Protein AF-A0AAV5G228-F1 (afdb_monomer_lite)

Radius of gyration: 12.7 Å; chains: 1; bounding box: 32×21×31 Å

InterPro domains:
  IPR000889 Glutathione peroxidase [PS51355] (1-67)
  IPR000889 Glutathione peroxidase [PTHR11592] (2-64)
  IPR036249 Thioredoxin-like superfamily [SSF52833] (2-64)

Organism: NCBI:txid191504

Sequence (67 aa):
MVDVNGKEAAPLYKFLKSKKGGFLGDGIKWNFTKFLVDKDGKVVERYAPTTSPLKIENDIQKLLSTS

Structure (mmCIF, N/CA/C/O backbone):
data_AF-A0AAV5G228-F1
#
_entry.id   AF-A0AAV5G228-F1
#
loop_
_atom_site.group_PDB
_atom_site.id
_atom_site.type_symbol
_atom_site.label_atom_id
_atom_site.label_alt_id
_atom_site.label_comp_id
_atom_site.label_asym_id
_atom_site.label_entity_id
_atom_site.label_seq_id
_atom_site.pdbx_PDB_ins_code
_atom_site.Cartn_x
_atom_site.Cartn_y
_atom_site.Cart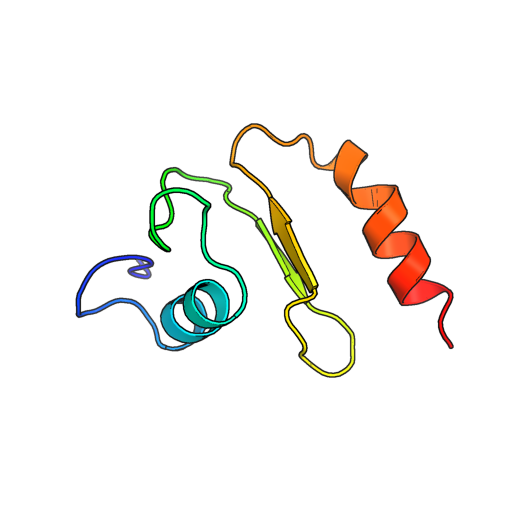n_z
_atom_site.occupancy
_atom_site.B_iso_or_equiv
_atom_site.auth_seq_id
_atom_site.auth_comp_id
_atom_site.auth_asym_id
_atom_site.auth_atom_id
_atom_site.pdbx_PDB_model_num
ATOM 1 N N . MET A 1 1 ? 15.550 -10.630 -4.775 1.00 79.75 1 MET A N 1
ATOM 2 C CA . MET A 1 1 ? 14.690 -9.437 -4.583 1.00 79.75 1 MET A CA 1
ATOM 3 C C . MET A 1 1 ? 13.392 -9.669 -5.341 1.00 79.75 1 MET A C 1
ATOM 5 O O . MET A 1 1 ? 13.404 -10.484 -6.253 1.00 79.75 1 MET A 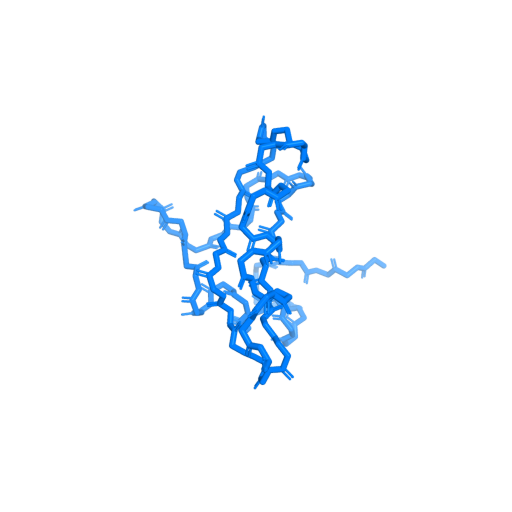O 1
ATOM 9 N N . VAL A 1 2 ? 12.285 -9.041 -4.944 1.00 93.00 2 VAL A N 1
ATOM 10 C CA . VAL A 1 2 ? 10.989 -9.203 -5.625 1.00 93.00 2 VAL A CA 1
ATOM 11 C C . VAL A 1 2 ? 10.730 -7.977 -6.488 1.00 93.00 2 VAL A C 1
ATOM 13 O O . VAL A 1 2 ? 10.714 -6.863 -5.965 1.00 93.00 2 VAL A O 1
ATOM 16 N N . ASP A 1 3 ? 10.489 -8.179 -7.781 1.00 97.19 3 ASP A N 1
ATOM 17 C CA . ASP A 1 3 ? 10.104 -7.093 -8.675 1.00 97.19 3 ASP A CA 1
ATOM 18 C C . ASP A 1 3 ? 8.650 -6.685 -8.432 1.00 97.19 3 ASP A C 1
ATOM 20 O O . ASP A 1 3 ? 7.727 -7.504 -8.437 1.00 97.19 3 ASP A O 1
ATOM 24 N N . VAL A 1 4 ? 8.437 -5.387 -8.217 1.00 97.06 4 VAL A N 1
ATOM 25 C CA . VAL A 1 4 ? 7.109 -4.812 -7.929 1.00 97.06 4 VAL A CA 1
ATOM 26 C C . VAL A 1 4 ? 6.534 -4.035 -9.120 1.00 97.06 4 VAL A C 1
ATOM 28 O O . VAL A 1 4 ? 5.334 -3.755 -9.189 1.00 97.06 4 VAL A O 1
ATOM 31 N N . ASN A 1 5 ? 7.383 -3.709 -10.097 1.00 96.38 5 ASN A N 1
ATOM 32 C CA . ASN A 1 5 ? 7.062 -2.979 -11.322 1.00 96.38 5 ASN A CA 1
ATOM 33 C C . ASN A 1 5 ? 7.610 -3.712 -12.556 1.00 96.38 5 ASN A C 1
ATOM 35 O O . ASN A 1 5 ? 8.406 -4.635 -12.431 1.00 96.38 5 ASN A O 1
ATOM 39 N N . GLY A 1 6 ? 7.178 -3.292 -13.747 1.00 95.56 6 GLY A N 1
ATOM 40 C CA . GLY A 1 6 ? 7.619 -3.886 -15.011 1.00 95.56 6 GLY A CA 1
ATOM 41 C C . GLY A 1 6 ? 6.930 -5.210 -15.358 1.00 95.56 6 GLY A C 1
ATOM 42 O O . GLY A 1 6 ? 6.003 -5.655 -14.675 1.00 95.56 6 GLY A O 1
ATOM 43 N N . LYS A 1 7 ? 7.376 -5.817 -16.464 1.00 95.62 7 LYS A N 1
ATOM 44 C CA . LYS A 1 7 ? 6.801 -7.054 -17.025 1.00 95.62 7 LYS A CA 1
ATOM 45 C C . LYS A 1 7 ? 6.974 -8.251 -16.085 1.00 95.62 7 LYS A C 1
ATOM 47 O O . LYS A 1 7 ? 6.028 -9.017 -15.904 1.00 95.62 7 LYS A O 1
ATOM 52 N N . GLU A 1 8 ? 8.111 -8.310 -15.398 1.00 97.00 8 GLU A N 1
ATOM 53 C CA . GLU A 1 8 ? 8.475 -9.378 -14.458 1.00 97.00 8 GLU A CA 1
ATOM 54 C C . GLU A 1 8 ? 7.937 -9.159 -13.036 1.00 97.00 8 GLU A C 1
ATOM 56 O O . GLU A 1 8 ? 8.243 -9.929 -12.130 1.00 97.00 8 GLU A O 1
ATOM 61 N N . ALA A 1 9 ? 7.095 -8.135 -12.819 1.00 97.69 9 ALA A N 1
ATOM 62 C CA . ALA A 1 9 ? 6.507 -7.896 -11.506 1.00 97.69 9 ALA A CA 1
ATOM 63 C C . ALA A 1 9 ? 5.799 -9.153 -10.979 1.00 97.69 9 ALA A C 1
ATOM 65 O O . ALA A 1 9 ? 5.010 -9.784 -11.699 1.00 97.69 9 ALA A O 1
ATOM 66 N N . ALA A 1 10 ? 6.043 -9.476 -9.709 1.00 98.19 10 ALA A N 1
ATOM 67 C CA . ALA A 1 10 ? 5.468 -10.655 -9.082 1.00 98.19 10 ALA A CA 1
ATOM 68 C C . ALA A 1 10 ? 3.926 -10.627 -9.155 1.00 98.19 10 ALA A C 1
ATOM 70 O O . ALA A 1 10 ? 3.328 -9.546 -9.039 1.00 98.19 10 ALA A O 1
ATOM 71 N N . PRO A 1 11 ? 3.258 -11.790 -9.301 1.00 97.56 11 PRO A N 1
ATOM 72 C CA . PRO A 1 11 ? 1.805 -11.860 -9.479 1.00 97.56 11 PRO A CA 1
ATOM 73 C C . PRO A 1 11 ? 1.010 -11.105 -8.408 1.00 97.56 11 PRO A C 1
ATOM 75 O O . PRO A 1 11 ? 0.047 -10.413 -8.732 1.00 97.56 11 PRO A O 1
ATOM 78 N N . LEU A 1 12 ? 1.468 -11.149 -7.152 1.00 97.38 12 LEU A N 1
ATOM 79 C CA . LEU A 1 12 ? 0.866 -10.401 -6.049 1.00 97.38 12 LEU A CA 1
ATOM 80 C C . LEU A 1 12 ? 0.847 -8.889 -6.320 1.00 97.38 12 LEU A C 1
ATOM 82 O O . LEU A 1 12 ? -0.192 -8.252 -6.188 1.00 97.38 12 LEU A O 1
ATOM 86 N N . TYR A 1 13 ? 1.964 -8.300 -6.748 1.00 97.25 13 TYR A N 1
ATOM 87 C CA . TYR A 1 13 ? 2.030 -6.862 -7.017 1.00 97.25 13 TYR A CA 1
ATOM 88 C C . TYR A 1 13 ? 1.253 -6.463 -8.271 1.00 97.25 13 TYR A C 1
ATOM 90 O O . TYR A 1 13 ? 0.675 -5.376 -8.299 1.00 97.25 13 TYR A O 1
ATOM 98 N N . LYS A 1 14 ? 1.178 -7.331 -9.289 1.00 96.75 14 LYS A N 1
ATOM 99 C CA . LYS A 1 14 ? 0.268 -7.133 -10.433 1.00 96.75 14 LYS A CA 1
ATOM 100 C C . LYS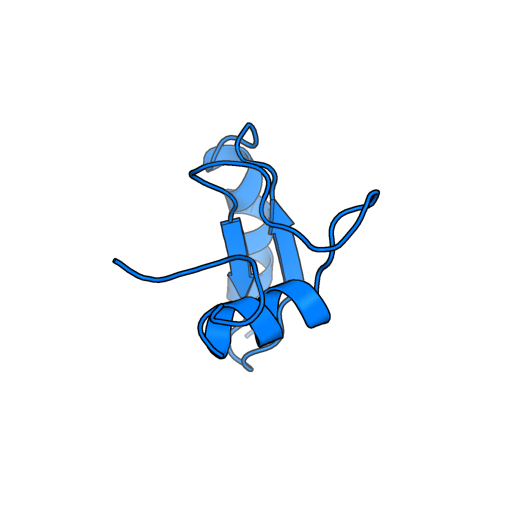 A 1 14 ? -1.187 -7.079 -9.960 1.00 96.75 14 LYS A C 1
ATOM 102 O O . LYS A 1 14 ? -1.901 -6.135 -10.294 1.00 96.75 14 LYS A O 1
ATOM 107 N N . PHE A 1 15 ? -1.595 -8.029 -9.117 1.00 97.38 15 PHE A N 1
ATOM 108 C CA . PHE A 1 15 ? -2.932 -8.058 -8.528 1.00 97.38 15 PHE A CA 1
ATOM 109 C C . PHE A 1 15 ? -3.221 -6.797 -7.700 1.00 97.38 15 PHE A C 1
ATOM 111 O O . PHE A 1 15 ? -4.181 -6.088 -8.002 1.00 97.38 15 PHE A O 1
ATOM 118 N N . LEU A 1 16 ? -2.371 -6.459 -6.727 1.00 97.81 16 LEU A N 1
ATOM 119 C CA . LEU A 1 16 ? -2.562 -5.298 -5.847 1.00 97.81 16 LEU A CA 1
ATOM 120 C C . LEU A 1 16 ? -2.704 -3.985 -6.635 1.00 97.81 16 LEU A C 1
ATOM 122 O O . LEU A 1 16 ? -3.647 -3.224 -6.406 1.00 97.81 16 LEU A O 1
ATOM 126 N N . LYS A 1 17 ? -1.818 -3.748 -7.613 1.00 96.12 17 LYS A N 1
ATOM 127 C CA . LYS A 1 17 ? -1.863 -2.560 -8.480 1.00 96.12 17 LYS A CA 1
ATOM 128 C C . LYS A 1 17 ? -3.115 -2.522 -9.358 1.00 96.12 17 LYS A C 1
ATOM 130 O O . LYS A 1 17 ? -3.700 -1.452 -9.502 1.00 96.12 17 LYS A O 1
ATOM 135 N N . SER A 1 18 ? -3.566 -3.672 -9.872 1.00 95.19 18 SER A N 1
ATOM 136 C CA . SER A 1 18 ? -4.800 -3.762 -10.670 1.00 95.19 18 SER A CA 1
ATOM 137 C C . SER A 1 18 ? -6.064 -3.453 -9.863 1.00 95.19 18 SER A C 1
ATOM 139 O O . SER A 1 18 ? -7.037 -2.946 -10.414 1.00 95.19 18 SER A O 1
ATOM 141 N N . LYS A 1 19 ? -6.064 -3.750 -8.554 1.00 96.50 19 LYS A N 1
ATOM 142 C CA . LYS A 1 19 ? -7.199 -3.466 -7.665 1.00 96.50 19 LYS A CA 1
ATOM 143 C C . LYS A 1 19 ? -7.188 -2.032 -7.145 1.00 96.50 19 LYS A C 1
ATOM 145 O O . LYS A 1 19 ? -8.251 -1.427 -7.031 1.00 96.50 19 LYS A O 1
ATOM 150 N N . LYS A 1 20 ? -6.007 -1.490 -6.833 1.00 94.12 20 LYS A N 1
ATOM 151 C CA . LYS A 1 20 ? -5.820 -0.109 -6.368 1.00 94.12 20 LYS A CA 1
ATOM 152 C C . LYS A 1 20 ? -4.607 0.529 -7.054 1.00 94.12 20 LYS A C 1
ATOM 154 O O . LYS A 1 20 ? -3.465 0.452 -6.589 1.00 94.12 20 LYS A O 1
ATOM 159 N N . GLY A 1 21 ? -4.869 1.175 -8.187 1.00 87.31 21 GLY A N 1
ATOM 160 C CA . GLY A 1 21 ? -3.893 1.991 -8.908 1.00 87.31 21 GLY A CA 1
ATOM 161 C C . GLY A 1 21 ? -3.615 3.325 -8.207 1.00 87.31 21 GLY A C 1
ATOM 162 O O . GLY A 1 21 ? -4.318 3.716 -7.279 1.00 87.31 21 GLY A O 1
ATOM 163 N N . GLY A 1 22 ? -2.570 4.029 -8.641 1.00 79.31 22 GLY A N 1
ATOM 164 C CA . GLY A 1 22 ? -2.395 5.440 -8.311 1.00 79.31 22 GLY A CA 1
ATOM 165 C C . GLY A 1 22 ? -3.161 6.324 -9.298 1.00 79.31 22 GLY A C 1
ATOM 166 O O . GLY A 1 22 ? -3.564 5.880 -10.369 1.00 79.31 22 GLY A O 1
ATOM 167 N N . PHE A 1 23 ? -3.320 7.603 -8.958 1.00 76.12 23 PHE A N 1
ATOM 168 C CA . PHE A 1 23 ? -4.014 8.572 -9.816 1.00 76.12 23 PHE A CA 1
ATOM 169 C C . PHE A 1 23 ? -3.319 8.796 -11.174 1.00 76.12 23 PHE A C 1
ATOM 171 O O . PHE A 1 23 ? -3.967 9.040 -12.182 1.00 76.12 23 PHE A O 1
ATOM 178 N N . LEU A 1 24 ? -1.988 8.674 -11.208 1.00 80.94 24 LEU A N 1
ATOM 179 C CA . LEU A 1 24 ? -1.156 8.824 -12.407 1.00 80.94 24 LEU A CA 1
ATOM 180 C C . LEU A 1 24 ? -0.474 7.490 -12.732 1.00 80.94 24 LEU A C 1
ATOM 182 O O . LEU A 1 24 ? 0.748 7.368 -12.630 1.00 80.94 24 LEU A O 1
ATOM 186 N N . GLY A 1 25 ? -1.285 6.476 -13.031 1.00 85.81 25 GLY A N 1
ATOM 187 C CA . GLY A 1 25 ? -0.836 5.111 -13.306 1.00 85.81 25 GLY A CA 1
ATOM 188 C C . GLY A 1 25 ? -0.718 4.230 -12.060 1.00 85.81 25 GLY A C 1
ATOM 189 O O . GLY A 1 25 ? -0.759 4.684 -10.914 1.00 85.81 25 GLY A O 1
ATOM 190 N N . ASP A 1 26 ? -0.575 2.928 -12.282 1.00 90.44 26 ASP A N 1
ATOM 191 C CA . ASP A 1 26 ? -0.629 1.913 -11.231 1.00 90.44 26 ASP A CA 1
ATOM 192 C C . ASP A 1 26 ? 0.741 1.600 -10.597 1.00 90.44 26 ASP A C 1
ATOM 194 O O . ASP A 1 26 ? 0.794 1.001 -9.522 1.00 90.44 26 ASP A O 1
ATOM 198 N N . GLY A 1 27 ? 1.844 2.061 -11.194 1.00 94.44 27 GLY A N 1
ATOM 199 C CA . GLY A 1 27 ? 3.214 1.801 -10.742 1.00 94.44 27 GLY A CA 1
ATOM 200 C C . GLY A 1 27 ? 3.491 2.185 -9.283 1.00 94.44 27 GLY A C 1
ATOM 201 O O . GLY A 1 27 ? 3.006 3.197 -8.770 1.00 94.44 27 GLY A O 1
ATOM 202 N N . ILE A 1 28 ? 4.282 1.367 -8.586 1.00 95.44 28 ILE A N 1
ATOM 203 C CA . ILE A 1 28 ? 4.754 1.637 -7.219 1.00 95.44 28 ILE A CA 1
ATOM 204 C C . ILE A 1 28 ? 5.922 2.618 -7.303 1.00 95.44 28 ILE A C 1
ATOM 206 O O . ILE A 1 28 ? 6.985 2.272 -7.805 1.00 95.44 28 ILE A O 1
ATOM 210 N N . LYS A 1 29 ? 5.701 3.860 -6.860 1.00 90.88 29 LYS A N 1
ATOM 211 C CA . LYS A 1 29 ? 6.616 4.984 -7.126 1.00 90.88 29 LYS A CA 1
ATOM 212 C C . LYS A 1 29 ? 7.892 4.968 -6.286 1.00 90.88 29 LYS A C 1
ATOM 214 O O . LYS A 1 29 ? 8.910 5.476 -6.734 1.00 90.88 29 LYS A O 1
ATOM 219 N N . TRP A 1 30 ? 7.827 4.438 -5.066 1.00 94.56 30 TRP A N 1
ATOM 220 C CA . TRP A 1 30 ? 8.961 4.398 -4.146 1.00 94.56 30 TRP A CA 1
ATOM 221 C C . TRP A 1 30 ? 8.782 3.307 -3.090 1.00 94.56 30 TRP A C 1
ATOM 223 O O . TRP A 1 30 ? 7.681 2.762 -2.914 1.00 94.56 30 TRP A O 1
ATOM 233 N N . ASN A 1 31 ? 9.864 3.043 -2.360 1.00 95.81 31 ASN A N 1
ATOM 234 C CA . ASN A 1 31 ? 9.879 2.171 -1.192 1.00 95.81 31 ASN A CA 1
ATOM 235 C C . ASN A 1 31 ? 8.822 2.613 -0.167 1.00 95.81 31 ASN A C 1
ATOM 237 O O . ASN A 1 31 ? 8.555 3.804 -0.014 1.00 95.81 31 ASN A O 1
ATOM 241 N N . PHE A 1 32 ? 8.229 1.642 0.532 1.00 95.81 32 PHE A N 1
ATOM 242 C CA . PHE A 1 32 ? 7.154 1.840 1.515 1.00 95.81 32 PHE A CA 1
ATOM 243 C C . PHE A 1 32 ? 5.803 2.308 0.949 1.00 95.81 32 PHE A C 1
ATOM 245 O O . PHE A 1 32 ? 5.029 2.938 1.663 1.00 95.81 32 PHE A O 1
ATOM 252 N N . THR A 1 33 ? 5.454 1.981 -0.298 1.00 96.00 33 THR A N 1
ATOM 253 C CA . THR A 1 33 ? 4.031 1.980 -0.698 1.00 96.00 33 THR A CA 1
ATOM 254 C C . THR A 1 33 ? 3.311 0.858 0.053 1.00 96.00 33 THR A C 1
ATOM 256 O O . THR A 1 33 ? 3.820 -0.261 0.087 1.00 96.00 33 THR A O 1
ATOM 259 N N . LYS A 1 34 ? 2.152 1.137 0.656 1.00 97.31 34 LYS A N 1
ATOM 260 C CA . LYS A 1 34 ? 1.405 0.148 1.453 1.00 97.31 34 LYS A CA 1
ATOM 261 C C . LYS A 1 34 ? 0.058 -0.153 0.807 1.00 97.31 34 LYS A C 1
ATOM 263 O O . LYS A 1 34 ? -0.565 0.750 0.256 1.00 97.31 34 LYS A O 1
ATOM 268 N N . PHE A 1 35 ? -0.392 -1.396 0.910 1.00 97.88 35 PHE A N 1
ATOM 269 C CA . PHE A 1 35 ? -1.735 -1.820 0.521 1.00 97.88 35 PHE A CA 1
ATOM 270 C C . PHE A 1 35 ? -2.423 -2.401 1.750 1.00 97.88 35 PHE A C 1
ATOM 272 O O . PHE A 1 35 ? -1.810 -3.193 2.465 1.00 97.88 35 PHE A O 1
ATOM 279 N N . LEU A 1 36 ? -3.670 -2.008 1.986 1.00 98.19 36 LEU A N 1
ATOM 280 C CA . LEU A 1 36 ? -4.509 -2.608 3.017 1.00 98.19 36 LEU A CA 1
ATOM 281 C C . LEU A 1 36 ? -5.449 -3.609 2.349 1.00 98.19 36 LEU A C 1
ATOM 283 O O . LEU A 1 36 ? -6.118 -3.288 1.363 1.00 98.19 36 LEU A O 1
ATOM 287 N N . VAL A 1 37 ? -5.451 -4.830 2.870 1.00 98.19 37 VAL A N 1
ATOM 288 C CA . VAL A 1 37 ? -6.247 -5.958 2.382 1.00 98.19 37 VAL A CA 1
ATOM 289 C C . VAL A 1 37 ? -7.084 -6.459 3.552 1.00 98.19 37 VAL A C 1
ATOM 291 O O . VAL A 1 37 ? -6.551 -6.608 4.651 1.00 98.19 37 VAL A O 1
ATOM 294 N N . ASP A 1 38 ? -8.382 -6.657 3.336 1.00 97.25 38 ASP A N 1
ATOM 295 C CA . ASP A 1 38 ? -9.287 -7.151 4.376 1.00 97.25 38 ASP A CA 1
ATOM 296 C C . ASP A 1 38 ? -9.227 -8.683 4.542 1.00 97.25 38 ASP A C 1
ATOM 298 O O . ASP A 1 38 ? -8.516 -9.386 3.817 1.00 97.25 38 ASP A O 1
ATOM 302 N N . LYS A 1 39 ? -9.980 -9.207 5.520 1.00 95.88 39 LYS A N 1
ATOM 303 C CA . LYS A 1 39 ? -10.016 -10.639 5.866 1.00 95.88 39 LYS A CA 1
ATOM 304 C C . LYS A 1 39 ? -10.518 -11.543 4.733 1.00 95.88 39 LYS A C 1
ATOM 306 O O . LYS A 1 39 ? -10.214 -12.731 4.733 1.00 95.88 39 LYS A O 1
ATOM 311 N N . ASP A 1 40 ? -11.263 -10.982 3.781 1.00 96.06 40 ASP A N 1
ATOM 312 C CA . ASP A 1 40 ? -11.838 -11.701 2.643 1.00 96.06 40 ASP A CA 1
ATOM 313 C C . ASP A 1 40 ? -10.940 -11.572 1.391 1.00 96.06 40 ASP A C 1
ATOM 315 O O . ASP A 1 40 ? -11.286 -12.032 0.301 1.00 96.06 40 ASP A O 1
ATOM 319 N N . GLY A 1 41 ? -9.756 -10.962 1.537 1.00 96.06 41 GLY A N 1
ATOM 320 C CA . GLY A 1 41 ? -8.751 -10.828 0.483 1.00 96.06 41 GLY A CA 1
ATOM 321 C C . GLY A 1 41 ? -8.987 -9.653 -0.469 1.00 96.06 41 GLY A C 1
ATOM 322 O O . GLY A 1 41 ? -8.317 -9.554 -1.506 1.00 96.06 41 GLY A O 1
ATOM 323 N N . LYS A 1 42 ? -9.913 -8.738 -0.158 1.00 97.19 42 LYS A N 1
ATOM 324 C CA . LYS A 1 42 ? -10.178 -7.560 -0.990 1.00 97.19 42 LYS A CA 1
ATOM 325 C C . LYS A 1 42 ? -9.201 -6.437 -0.646 1.00 97.19 42 LYS A C 1
ATOM 327 O O . LYS A 1 42 ? -9.005 -6.065 0.505 1.00 97.19 42 LYS A O 1
ATOM 332 N N . VAL A 1 43 ? -8.599 -5.853 -1.684 1.00 97.88 43 VAL A N 1
ATOM 333 C CA . VAL 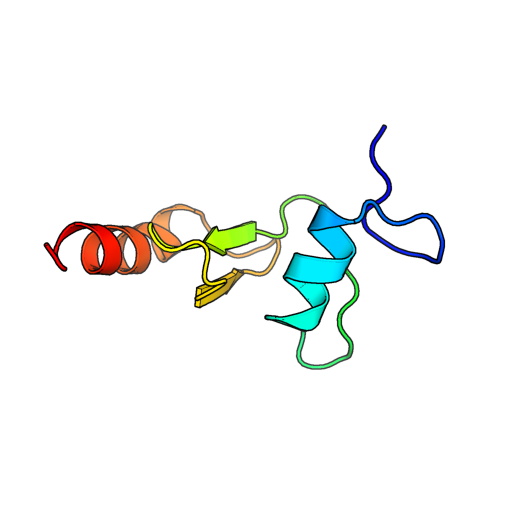A 1 43 ? -7.707 -4.691 -1.557 1.00 97.88 43 VAL A CA 1
ATOM 334 C C . VAL A 1 43 ? -8.553 -3.440 -1.326 1.00 97.88 43 VAL A C 1
ATOM 336 O O . VAL A 1 43 ? -9.214 -2.950 -2.249 1.00 97.88 43 VAL A O 1
ATOM 339 N N . VAL A 1 44 ? -8.556 -2.928 -0.099 1.00 97.38 44 VAL A N 1
ATOM 340 C CA . VAL A 1 44 ? -9.436 -1.823 0.302 1.00 97.38 44 VAL A CA 1
ATOM 341 C C . VAL A 1 44 ? -8.817 -0.456 0.039 1.00 97.38 44 VAL A C 1
ATOM 343 O O . VAL A 1 44 ? -9.527 0.443 -0.408 1.00 97.38 44 VAL A O 1
ATOM 346 N N . GLU A 1 45 ? -7.502 -0.312 0.219 1.00 97.25 45 GLU A N 1
ATOM 347 C CA . GLU A 1 45 ? -6.811 0.971 0.079 1.00 97.25 45 GLU A CA 1
ATOM 348 C C . GLU A 1 45 ? -5.330 0.804 -0.292 1.00 97.25 45 GLU A C 1
ATOM 350 O O . GLU A 1 45 ? -4.719 -0.247 -0.070 1.00 97.25 45 GLU A O 1
ATOM 355 N N . ARG A 1 46 ? -4.751 1.861 -0.864 1.00 97.31 46 ARG A N 1
ATOM 356 C CA . ARG A 1 46 ? -3.336 2.016 -1.175 1.00 97.31 46 ARG A CA 1
ATOM 357 C C . ARG A 1 46 ? -2.823 3.352 -0.641 1.00 97.31 46 ARG A C 1
ATOM 359 O O . ARG A 1 46 ? -3.277 4.420 -1.036 1.00 97.31 46 ARG A O 1
ATOM 366 N N . TYR A 1 47 ? -1.763 3.298 0.154 1.00 96.56 47 TYR A N 1
ATOM 367 C CA . TYR A 1 47 ? -1.154 4.471 0.771 1.00 96.56 47 TYR A CA 1
ATOM 368 C C . TYR A 1 47 ? 0.189 4.815 0.130 1.00 96.56 47 TYR A C 1
ATOM 370 O O . TYR A 1 47 ? 1.014 3.940 -0.162 1.00 96.56 47 TYR A O 1
ATOM 378 N N . ALA A 1 48 ? 0.425 6.114 -0.054 1.00 95.56 48 ALA A N 1
ATOM 379 C CA . ALA A 1 48 ? 1.685 6.629 -0.563 1.00 95.56 48 ALA A CA 1
ATOM 380 C C . ALA A 1 48 ? 2.858 6.311 0.392 1.00 95.56 48 ALA A C 1
ATOM 382 O O . ALA A 1 48 ? 2.664 6.170 1.603 1.00 95.56 48 ALA A O 1
ATOM 383 N N . PRO A 1 49 ? 4.100 6.265 -0.125 1.00 95.75 49 PRO A N 1
ATOM 384 C CA . PRO A 1 49 ? 5.318 6.156 0.680 1.00 95.75 49 PRO A CA 1
ATOM 385 C C . PRO A 1 49 ? 5.366 7.101 1.883 1.00 95.75 49 PRO A C 1
ATOM 387 O O . PRO A 1 49 ? 5.722 6.685 2.984 1.00 95.75 49 PRO A O 1
ATOM 390 N N . THR A 1 50 ? 4.931 8.343 1.677 1.00 96.12 50 THR A N 1
ATOM 391 C CA . THR A 1 50 ? 4.932 9.427 2.666 1.00 96.12 50 THR A CA 1
ATOM 392 C C . THR A 1 50 ? 3.791 9.346 3.678 1.00 96.12 50 THR A C 1
ATOM 394 O O . THR A 1 50 ? 3.802 10.079 4.667 1.00 96.12 50 THR A O 1
ATOM 397 N N . THR A 1 51 ? 2.806 8.465 3.479 1.00 96.94 51 THR A N 1
ATOM 398 C CA . THR A 1 51 ? 1.750 8.255 4.470 1.00 96.94 51 THR A CA 1
ATOM 399 C C . THR A 1 51 ? 2.347 7.592 5.708 1.00 96.94 51 THR A C 1
ATOM 401 O O . THR A 1 51 ? 2.866 6.470 5.635 1.00 96.94 51 THR A O 1
ATOM 404 N N . SER A 1 52 ? 2.254 8.298 6.840 1.00 97.38 52 SER A N 1
ATOM 405 C CA . SER A 1 52 ? 2.623 7.775 8.157 1.00 97.38 52 SER A CA 1
ATOM 406 C C . SER A 1 52 ? 1.769 6.548 8.499 1.00 97.38 52 SER A C 1
ATOM 408 O O . SER A 1 52 ? 0.547 6.628 8.345 1.00 97.38 52 SER A O 1
ATOM 410 N N . PRO A 1 53 ? 2.363 5.448 8.999 1.00 95.56 53 PRO A N 1
ATOM 411 C CA . PRO A 1 53 ? 1.614 4.270 9.435 1.00 95.56 53 PRO A CA 1
ATOM 412 C C . PRO A 1 53 ? 0.513 4.577 10.457 1.00 95.56 53 PRO A C 1
ATOM 414 O O . PRO A 1 53 ? -0.561 3.996 10.373 1.00 95.56 53 PRO A O 1
ATOM 417 N N . LEU A 1 54 ? 0.722 5.551 11.351 1.00 97.31 54 LEU A N 1
ATOM 418 C CA . LEU A 1 54 ? -0.281 5.939 12.354 1.00 97.31 54 LEU A CA 1
ATOM 419 C C . LEU A 1 54 ? -1.561 6.508 11.725 1.00 97.31 54 LEU A C 1
ATOM 421 O O . LEU A 1 54 ? -2.639 6.393 12.291 1.00 97.31 54 LEU A O 1
ATOM 425 N N . LYS A 1 55 ? -1.480 7.076 10.514 1.00 97.69 55 LYS A N 1
ATOM 426 C CA . LYS A 1 55 ? -2.674 7.544 9.791 1.00 97.69 55 LYS A CA 1
ATOM 427 C C . LYS A 1 55 ? -3.523 6.397 9.228 1.00 97.69 55 LYS A C 1
ATOM 429 O O . LYS A 1 55 ? -4.647 6.651 8.816 1.00 97.69 55 LYS A O 1
ATOM 434 N N . ILE A 1 56 ? -2.990 5.174 9.188 1.00 98.00 56 ILE A N 1
ATOM 435 C CA . ILE A 1 56 ? -3.660 3.973 8.662 1.00 98.00 56 ILE A CA 1
ATOM 436 C C . ILE A 1 56 ? -4.432 3.244 9.779 1.00 98.00 56 ILE A C 1
ATOM 438 O O . ILE A 1 56 ? -5.333 2.460 9.496 1.00 98.00 56 ILE A O 1
ATOM 442 N N . GLU A 1 57 ? -4.122 3.524 11.050 1.00 97.50 57 GLU A N 1
ATOM 443 C CA . GLU A 1 57 ? -4.686 2.837 12.219 1.00 97.50 57 GLU A CA 1
ATOM 444 C C . GLU A 1 57 ? -6.220 2.822 12.223 1.00 97.50 57 GLU A C 1
ATOM 446 O O . GLU A 1 57 ? -6.822 1.759 12.358 1.00 97.50 57 GLU A O 1
ATOM 451 N N . ASN A 1 58 ? -6.851 3.973 11.982 1.00 96.31 58 ASN A N 1
ATOM 452 C CA . ASN A 1 58 ? -8.311 4.087 11.943 1.00 96.31 58 ASN A CA 1
ATOM 453 C C . ASN A 1 58 ? -8.945 3.188 10.872 1.00 96.31 58 ASN A C 1
ATOM 455 O O . ASN A 1 58 ? -10.038 2.666 11.075 1.00 96.31 58 ASN A O 1
ATOM 459 N N . ASP A 1 59 ? -8.288 3.008 9.725 1.00 97.19 59 ASP A N 1
ATOM 460 C CA . ASP A 1 59 ? -8.811 2.153 8.657 1.00 97.19 59 ASP A CA 1
ATOM 461 C C . ASP A 1 59 ? -8.661 0.674 9.017 1.00 97.19 59 ASP A C 1
ATOM 463 O O . ASP A 1 59 ? -9.575 -0.110 8.769 1.00 97.19 59 ASP A O 1
ATOM 467 N N . ILE A 1 60 ? -7.564 0.300 9.681 1.00 97.31 60 ILE A N 1
ATOM 468 C CA . ILE A 1 60 ? -7.373 -1.056 10.214 1.00 97.31 60 ILE A CA 1
ATOM 469 C C . ILE A 1 60 ? -8.434 -1.366 11.276 1.00 97.31 60 ILE A C 1
ATOM 471 O O . ILE A 1 60 ? -9.087 -2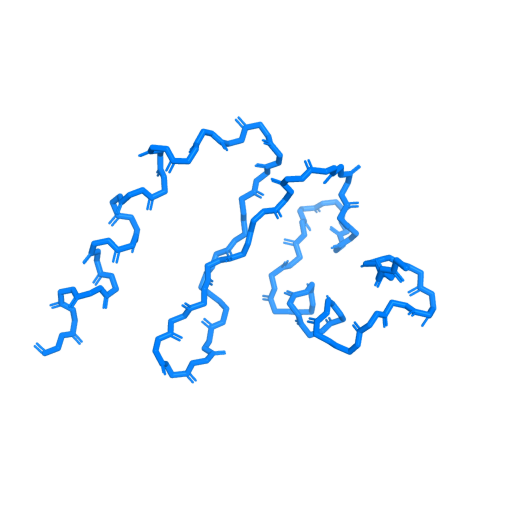.406 11.200 1.00 97.31 60 ILE A O 1
ATOM 475 N N . GLN A 1 61 ? -8.652 -0.462 12.234 1.00 96.88 61 GLN A N 1
ATOM 476 C CA . GLN A 1 61 ? -9.637 -0.648 13.305 1.00 96.88 61 GLN A CA 1
ATOM 477 C C . GLN A 1 61 ? -11.055 -0.85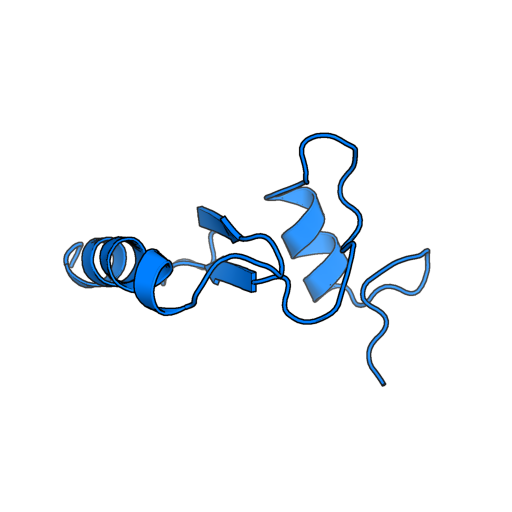5 12.758 1.00 96.88 61 GLN A C 1
ATOM 479 O O . GLN A 1 61 ? -11.747 -1.763 13.213 1.00 96.88 61 GLN A O 1
ATOM 484 N N . LYS A 1 62 ? -11.464 -0.090 11.734 1.00 96.00 62 LYS A N 1
ATOM 485 C CA . LYS A 1 62 ? -12.766 -0.277 11.064 1.00 96.00 62 LYS A CA 1
ATOM 486 C C . LYS A 1 62 ? -12.923 -1.678 10.466 1.00 96.00 62 LYS A C 1
ATOM 488 O O . LYS A 1 62 ? -13.999 -2.267 10.549 1.00 96.00 62 LYS A O 1
ATOM 493 N N . LEU A 1 63 ? -11.868 -2.219 9.853 1.00 96.19 63 LEU A N 1
ATOM 494 C CA . LEU A 1 63 ? -11.917 -3.569 9.281 1.00 96.19 63 LEU A CA 1
ATOM 495 C C . LEU A 1 63 ? -12.000 -4.648 10.363 1.00 96.19 63 LEU A C 1
ATOM 497 O O . LEU A 1 63 ? -12.668 -5.658 10.159 1.00 96.19 63 LEU A O 1
ATOM 501 N N . LEU A 1 64 ? -11.358 -4.431 11.512 1.00 95.31 64 LEU A N 1
ATOM 502 C CA . LEU A 1 64 ? -11.406 -5.359 12.643 1.00 95.31 64 LEU A CA 1
ATOM 503 C C . LEU A 1 64 ? -12.756 -5.334 13.366 1.00 95.31 64 LEU A C 1
ATOM 505 O O . LEU A 1 64 ? -13.219 -6.376 13.820 1.00 95.31 64 LEU A O 1
ATOM 509 N N . SER A 1 65 ? -13.411 -4.173 13.449 1.00 87.50 65 SER A N 1
ATOM 510 C CA . SER A 1 65 ? -14.701 -4.031 14.134 1.00 87.50 65 SER A CA 1
ATOM 511 C C . SER A 1 65 ? -15.902 -4.546 13.331 1.00 87.50 65 SER A C 1
ATOM 513 O O . SER A 1 65 ? -17.019 -4.502 13.830 1.00 87.50 65 SER A O 1
ATOM 515 N N . THR A 1 66 ? -15.704 -4.993 12.087 1.00 66.12 66 THR A N 1
ATOM 516 C CA . THR A 1 66 ? -16.777 -5.483 11.199 1.00 66.12 66 THR A CA 1
ATOM 517 C C . THR A 1 66 ? -16.964 -7.007 11.329 1.00 66.12 66 THR A C 1
ATOM 519 O O . THR A 1 66 ? -17.035 -7.716 10.328 1.00 66.12 66 THR A O 1
ATOM 522 N N . SER A 1 67 ? -16.995 -7.531 12.561 1.00 55.97 67 SER A N 1
ATOM 523 C CA . SER A 1 67 ? -17.249 -8.956 12.855 1.00 55.97 67 SER A CA 1
ATOM 524 C C . SER A 1 67 ? -18.553 -9.152 13.612 1.00 55.97 67 SER A C 1
ATOM 526 O O . SER A 1 67 ? -18.815 -8.336 14.523 1.00 55.97 67 SER A O 1
#

Foldseek 3Di:
DAALDDPRHDPVSVVLLVQPADPVGSDQPDPQWDWDAAPVGHTDDIDHNPDDPVVCVVVVVVRVVPD

pLDDT: mean 93.87, std 7.48, range [55.97, 98.19]

Secondary structure (DSSP, 8-state):
----SSTT--HHHHHHHHHS-BTTBS---STT-EEEE-TTS-EEEEE-TTS-GGGGHHHHHHHHT--